Protein AF-A0AAP3JW73-F1 (afdb_monomer)

Mean predicted aligned error: 3.15 Å

Structure (mmCIF, N/CA/C/O backbone):
data_AF-A0AAP3JW73-F1
#
_entry.id   AF-A0AAP3JW73-F1
#
loop_
_atom_site.group_PDB
_atom_site.id
_atom_site.type_symbol
_atom_site.label_atom_id
_atom_site.label_alt_id
_atom_site.label_comp_id
_atom_site.label_asym_id
_atom_site.label_entity_id
_atom_site.label_seq_id
_atom_site.pdbx_PDB_ins_code
_atom_site.Cartn_x
_atom_site.Cartn_y
_atom_site.Cartn_z
_atom_site.occupancy
_atom_site.B_iso_or_equiv
_atom_site.auth_seq_id
_atom_site.auth_comp_id
_atom_site.auth_asym_id
_atom_site.auth_atom_id
_atom_site.pdbx_PDB_model_num
ATOM 1 N N . MET A 1 1 ? -2.066 -9.613 10.257 1.00 92.38 1 MET A N 1
ATOM 2 C CA . MET A 1 1 ? -3.056 -8.929 9.402 1.00 92.38 1 MET A CA 1
ATOM 3 C C . MET A 1 1 ? -2.709 -9.191 7.948 1.00 92.38 1 MET A C 1
ATOM 5 O O . MET A 1 1 ? -1.552 -9.420 7.622 1.00 92.38 1 MET A O 1
ATOM 9 N N . ARG A 1 2 ? -3.703 -9.172 7.067 1.00 95.56 2 ARG A N 1
ATOM 10 C CA . ARG A 1 2 ? -3.562 -9.246 5.608 1.00 95.56 2 ARG A CA 1
ATOM 11 C C . ARG A 1 2 ? -3.924 -7.892 4.998 1.00 95.56 2 ARG A C 1
ATOM 13 O O . ARG A 1 2 ? -4.501 -7.040 5.672 1.00 95.56 2 ARG A O 1
ATOM 20 N N . TYR A 1 3 ? -3.636 -7.701 3.715 1.00 97.88 3 TYR A N 1
ATOM 21 C CA . TYR A 1 3 ? -4.005 -6.478 3.006 1.00 97.88 3 TYR A CA 1
ATOM 22 C C . TYR A 1 3 ? -4.755 -6.765 1.707 1.00 97.88 3 TYR A C 1
ATOM 24 O O . TYR A 1 3 ? -4.637 -7.833 1.107 1.00 97.88 3 TYR A O 1
ATOM 32 N N . ALA A 1 4 ? -5.521 -5.778 1.254 1.00 98.00 4 ALA A N 1
ATOM 33 C CA . ALA A 1 4 ? -6.145 -5.759 -0.057 1.00 98.00 4 ALA A CA 1
ATOM 34 C C . ALA A 1 4 ? -5.879 -4.408 -0.730 1.00 98.00 4 ALA A C 1
ATOM 36 O O . ALA A 1 4 ? -6.412 -3.378 -0.315 1.00 98.00 4 ALA A O 1
ATOM 37 N N . LEU A 1 5 ? -5.071 -4.411 -1.792 1.00 98.19 5 LEU A N 1
ATOM 38 C CA . LEU A 1 5 ? -4.775 -3.211 -2.574 1.00 98.19 5 LEU A CA 1
ATOM 39 C C . LEU A 1 5 ? -5.848 -2.986 -3.646 1.00 98.19 5 LEU A C 1
ATOM 41 O O . LEU A 1 5 ? -6.001 -3.792 -4.570 1.00 98.19 5 LEU A O 1
ATOM 45 N N . ARG A 1 6 ? -6.584 -1.874 -3.556 1.00 96.62 6 ARG A N 1
ATOM 46 C CA . ARG A 1 6 ? -7.618 -1.514 -4.538 1.00 96.62 6 ARG A CA 1
ATOM 47 C C . ARG A 1 6 ? -6.995 -0.915 -5.806 1.00 96.62 6 ARG A C 1
ATOM 49 O O . ARG A 1 6 ? -5.940 -0.297 -5.776 1.00 96.62 6 ARG A O 1
ATOM 56 N N . LYS A 1 7 ? -7.720 -1.014 -6.928 1.00 95.00 7 LYS A N 1
ATOM 57 C CA . LYS A 1 7 ? -7.414 -0.340 -8.209 1.00 95.00 7 LYS A CA 1
ATOM 58 C C . LYS A 1 7 ? -6.053 -0.720 -8.824 1.00 95.00 7 LYS A C 1
ATOM 60 O O . LYS A 1 7 ? -5.501 0.077 -9.576 1.00 95.00 7 LYS A O 1
ATOM 65 N N . GLN A 1 8 ? -5.565 -1.942 -8.597 1.00 97.62 8 GLN A N 1
ATOM 66 C CA . GLN A 1 8 ? -4.303 -2.440 -9.169 1.00 97.62 8 GLN A CA 1
ATOM 67 C C . GLN A 1 8 ? -4.196 -2.229 -10.687 1.00 97.62 8 GLN A C 1
ATOM 69 O O . GLN A 1 8 ? -3.198 -1.695 -11.150 1.00 97.62 8 GLN A O 1
ATOM 74 N N . ALA A 1 9 ? -5.258 -2.509 -11.454 1.00 97.19 9 ALA A N 1
ATOM 75 C CA . ALA A 1 9 ? -5.274 -2.256 -12.900 1.00 97.19 9 ALA A CA 1
ATOM 76 C C . ALA A 1 9 ? -5.048 -0.774 -13.262 1.00 97.19 9 ALA A C 1
ATOM 78 O O . ALA A 1 9 ? -4.336 -0.463 -14.213 1.00 97.19 9 ALA A O 1
ATOM 79 N N . LYS A 1 10 ? -5.610 0.162 -12.481 1.00 96.69 10 LYS A N 1
ATOM 80 C CA . LYS A 1 10 ? -5.378 1.600 -12.683 1.00 96.69 10 LYS A CA 1
ATOM 81 C C . LYS A 1 10 ? -3.939 1.978 -12.333 1.00 96.69 10 LYS A C 1
ATOM 83 O O . LYS A 1 10 ? -3.345 2.778 -13.043 1.00 96.69 10 LYS A O 1
ATOM 88 N N . ILE A 1 11 ? -3.387 1.408 -11.262 1.00 96.81 11 ILE A N 1
ATOM 89 C CA . ILE A 1 11 ? -1.993 1.635 -10.858 1.00 96.81 11 ILE A CA 1
ATOM 90 C C . ILE A 1 11 ? -1.049 1.137 -11.958 1.00 96.81 11 ILE A C 1
ATOM 92 O O . ILE A 1 11 ? -0.219 1.908 -12.430 1.00 96.81 11 ILE A O 1
ATOM 96 N N . ALA A 1 12 ? -1.234 -0.097 -12.434 1.00 97.19 12 ALA A N 1
ATOM 97 C CA . ALA A 1 12 ? -0.454 -0.665 -13.530 1.00 97.19 12 ALA A CA 1
ATOM 98 C C . ALA A 1 12 ? -0.575 0.161 -14.819 1.00 97.19 12 ALA A C 1
ATOM 100 O O . ALA A 1 12 ? 0.418 0.384 -15.502 1.00 97.19 12 ALA A O 1
ATOM 101 N N . SER A 1 13 ? -1.764 0.686 -15.129 1.00 97.75 13 SER A N 1
ATOM 102 C CA . SER A 1 13 ? -1.955 1.563 -16.290 1.00 97.75 13 SER A CA 1
ATOM 103 C C . SER A 1 13 ? -1.197 2.892 -16.190 1.00 97.75 13 SER A C 1
ATOM 105 O O . SER A 1 13 ? -0.903 3.476 -17.229 1.00 97.75 13 SER A O 1
ATOM 107 N N . VAL A 1 14 ? -0.928 3.400 -14.983 1.00 97.19 14 VAL A N 1
ATOM 108 C CA . VAL A 1 14 ? -0.225 4.679 -14.771 1.00 97.19 14 VAL A CA 1
ATOM 109 C C . VAL A 1 14 ? 1.283 4.473 -14.628 1.00 97.19 14 VAL A C 1
ATOM 111 O O . VAL A 1 14 ? 2.053 5.263 -15.164 1.00 97.19 14 VAL A O 1
ATOM 114 N N . TYR A 1 15 ? 1.706 3.419 -13.927 1.00 96.00 15 TYR A N 1
ATOM 115 C CA . TYR A 1 15 ? 3.104 3.214 -13.536 1.00 96.00 15 TYR A CA 1
ATOM 116 C C . TYR A 1 15 ? 3.796 2.027 -14.213 1.00 96.00 15 TYR A C 1
ATOM 118 O O . TYR A 1 15 ? 5.005 1.896 -14.057 1.00 96.00 15 TYR A O 1
ATOM 126 N N . SER A 1 16 ? 3.073 1.204 -14.981 1.00 97.75 16 SER A N 1
ATOM 127 C CA . SER A 1 16 ? 3.427 -0.141 -15.481 1.00 97.75 16 SER A CA 1
ATOM 128 C C . SER A 1 16 ? 3.132 -1.295 -14.512 1.00 97.75 16 SER A C 1
ATOM 130 O O . SER A 1 16 ? 3.143 -1.139 -13.289 1.00 97.75 16 SER A O 1
ATOM 132 N N . GLU A 1 17 ? 2.887 -2.482 -15.078 1.00 97.75 17 GLU A N 1
ATOM 133 C CA . GLU A 1 17 ? 2.785 -3.741 -14.322 1.00 97.75 17 GLU A CA 1
ATOM 134 C C . GLU A 1 17 ? 4.075 -4.050 -13.559 1.00 97.75 17 GLU A C 1
ATOM 136 O O . GLU A 1 17 ? 4.032 -4.528 -12.426 1.00 97.75 17 GLU A O 1
ATOM 141 N N . ASP A 1 18 ? 5.222 -3.729 -14.157 1.00 98.06 18 ASP A N 1
ATOM 142 C CA . ASP A 1 18 ? 6.534 -3.942 -13.557 1.00 98.06 18 ASP A CA 1
ATOM 143 C C . ASP A 1 18 ? 6.687 -3.125 -12.270 1.00 98.06 18 ASP A C 1
ATOM 145 O O . ASP A 1 18 ? 7.102 -3.661 -11.241 1.00 98.06 18 ASP A O 1
ATOM 149 N N . TYR A 1 19 ? 6.274 -1.854 -12.296 1.00 97.38 19 TYR A N 1
ATOM 150 C CA . TYR A 1 19 ? 6.294 -0.997 -11.113 1.00 97.38 19 TYR A CA 1
ATOM 151 C C . TYR A 1 19 ? 5.339 -1.501 -10.029 1.00 97.38 19 TYR A C 1
ATOM 153 O O . TYR A 1 19 ? 5.735 -1.637 -8.871 1.00 97.38 19 TYR A O 1
ATOM 161 N N . LEU A 1 20 ? 4.098 -1.836 -10.405 1.00 98.12 20 LEU A N 1
ATOM 162 C CA . LEU A 1 20 ? 3.115 -2.392 -9.475 1.00 98.12 20 LEU A CA 1
ATOM 163 C C . LEU A 1 20 ? 3.671 -3.631 -8.762 1.00 98.12 20 LEU A C 1
ATOM 165 O O . LEU A 1 20 ? 3.616 -3.703 -7.537 1.00 98.12 20 LEU A O 1
ATOM 169 N N . ASN A 1 21 ? 4.230 -4.584 -9.504 1.00 98.12 21 ASN A N 1
ATOM 170 C CA . ASN A 1 21 ? 4.692 -5.842 -8.927 1.00 98.12 21 ASN A CA 1
ATOM 171 C C . ASN A 1 21 ? 5.982 -5.677 -8.109 1.00 98.12 21 ASN A C 1
ATOM 173 O O . ASN A 1 21 ? 6.079 -6.214 -7.005 1.00 98.12 21 ASN A O 1
ATOM 177 N N . LYS A 1 22 ? 6.971 -4.933 -8.621 1.00 97.56 22 LYS A N 1
ATOM 178 C CA . LYS A 1 22 ? 8.305 -4.836 -8.001 1.00 97.56 22 LYS A CA 1
ATOM 179 C C . LYS A 1 22 ? 8.370 -3.852 -6.841 1.00 97.56 22 LYS A C 1
ATOM 181 O O . LYS A 1 22 ? 9.026 -4.153 -5.846 1.00 97.56 22 LYS A O 1
ATOM 186 N N . HIS A 1 23 ? 7.716 -2.701 -6.967 1.00 97.44 23 HIS A N 1
ATOM 187 C CA . HIS A 1 23 ? 7.742 -1.669 -5.934 1.00 97.44 23 HIS A CA 1
ATOM 188 C C . HIS A 1 23 ? 6.602 -1.883 -4.947 1.00 97.44 23 HIS A C 1
ATOM 190 O O . HIS A 1 23 ? 6.838 -1.997 -3.753 1.00 97.44 23 HIS A O 1
ATOM 196 N N . ILE A 1 24 ? 5.363 -1.995 -5.428 1.00 98.06 24 ILE A N 1
ATOM 197 C CA . ILE A 1 24 ? 4.193 -1.923 -4.545 1.00 98.06 24 ILE A CA 1
ATOM 198 C C . ILE A 1 24 ? 3.862 -3.280 -3.919 1.00 98.06 24 ILE A C 1
ATOM 200 O O . ILE A 1 24 ? 3.870 -3.402 -2.696 1.00 98.06 24 ILE A O 1
ATOM 204 N N . ILE A 1 25 ? 3.572 -4.299 -4.734 1.00 98.31 25 ILE A N 1
ATOM 205 C CA . ILE A 1 25 ? 3.125 -5.611 -4.238 1.00 98.31 25 ILE A CA 1
ATOM 206 C C . ILE A 1 25 ? 4.220 -6.274 -3.408 1.00 98.31 25 ILE A C 1
ATOM 208 O O . ILE A 1 25 ? 3.970 -6.627 -2.263 1.00 98.31 25 ILE A O 1
ATOM 212 N N . LYS A 1 26 ? 5.452 -6.345 -3.922 1.00 97.94 26 LYS A N 1
ATOM 213 C CA . LYS A 1 26 ? 6.571 -6.955 -3.192 1.00 97.94 26 LYS A CA 1
ATOM 214 C C . LYS A 1 26 ? 6.841 -6.289 -1.835 1.00 97.94 26 LYS A C 1
ATOM 216 O O . LYS A 1 26 ? 7.136 -6.988 -0.868 1.00 97.94 26 LYS A O 1
ATOM 221 N N . SER A 1 27 ? 6.750 -4.960 -1.754 1.00 97.94 27 SER A N 1
ATOM 222 C CA . SER A 1 27 ? 6.977 -4.236 -0.496 1.00 97.94 27 SER A CA 1
ATOM 223 C C . SER A 1 27 ? 5.845 -4.465 0.504 1.00 97.94 27 SER A C 1
ATOM 225 O O . SER A 1 27 ? 6.118 -4.688 1.681 1.00 97.94 27 SER A O 1
ATOM 227 N N . LEU A 1 28 ? 4.589 -4.496 0.044 1.00 98.12 28 LEU A N 1
ATOM 228 C CA . LEU A 1 28 ? 3.444 -4.838 0.891 1.00 98.12 28 LEU A CA 1
ATOM 229 C C . LEU A 1 28 ? 3.502 -6.295 1.369 1.00 98.12 28 LEU A C 1
ATOM 231 O O . LEU A 1 28 ? 3.363 -6.533 2.565 1.00 98.12 28 LEU A O 1
ATOM 235 N N . ASP A 1 29 ? 3.767 -7.254 0.479 1.00 98.12 29 ASP A N 1
ATOM 236 C CA . ASP A 1 29 ? 3.918 -8.673 0.830 1.00 98.12 29 ASP A CA 1
ATOM 237 C C . ASP A 1 29 ? 5.006 -8.866 1.891 1.00 98.12 29 ASP A C 1
ATOM 239 O O . ASP A 1 29 ? 4.810 -9.578 2.877 1.00 98.12 29 ASP A O 1
ATOM 243 N N . SER A 1 30 ? 6.145 -8.190 1.726 1.00 97.38 30 SER A N 1
ATOM 244 C CA . SER A 1 30 ? 7.228 -8.243 2.705 1.00 97.38 30 SER A CA 1
ATOM 245 C C . SER A 1 30 ? 6.851 -7.584 4.028 1.00 97.38 30 SER A C 1
ATOM 247 O O . SER A 1 30 ? 7.186 -8.124 5.077 1.00 97.38 30 SER A O 1
ATOM 249 N N . TYR A 1 31 ? 6.184 -6.432 4.012 1.00 97.62 31 TYR A N 1
ATOM 250 C CA . TYR A 1 31 ? 5.785 -5.735 5.233 1.00 97.62 31 TYR A CA 1
ATOM 251 C C . TYR A 1 31 ? 4.760 -6.552 6.029 1.00 97.62 31 TYR A C 1
ATOM 253 O O . TYR A 1 31 ? 5.012 -6.925 7.170 1.00 97.62 31 TYR A O 1
ATOM 261 N N . PHE A 1 32 ? 3.651 -6.947 5.405 1.00 96.81 32 PHE A N 1
ATOM 262 C CA . PHE A 1 32 ? 2.604 -7.730 6.069 1.00 96.81 32 PHE A CA 1
ATOM 263 C C . PHE A 1 32 ? 3.046 -9.157 6.431 1.00 96.81 32 PHE A C 1
ATOM 265 O O . PHE A 1 32 ? 2.466 -9.764 7.328 1.00 96.81 32 PHE A O 1
ATOM 272 N N . GLY A 1 33 ? 4.062 -9.701 5.754 1.00 96.81 33 GLY A N 1
ATOM 273 C CA . GLY A 1 33 ? 4.641 -11.006 6.075 1.00 96.81 33 GLY A CA 1
ATOM 274 C C . GLY A 1 33 ? 5.648 -10.997 7.231 1.00 96.81 33 GLY A C 1
ATOM 275 O O . GLY A 1 33 ? 5.901 -12.056 7.800 1.00 96.81 33 GLY A O 1
ATOM 276 N N . ASN A 1 34 ? 6.226 -9.838 7.576 1.00 96.38 34 ASN A N 1
ATOM 277 C CA . ASN A 1 34 ? 7.296 -9.728 8.579 1.00 96.38 34 ASN A CA 1
ATOM 278 C C . ASN A 1 34 ? 6.968 -8.799 9.761 1.00 96.38 34 ASN A C 1
ATOM 280 O O . ASN A 1 34 ? 7.740 -8.753 10.718 1.00 96.38 34 ASN A O 1
ATOM 284 N N . THR A 1 35 ? 5.844 -8.084 9.721 1.00 95.31 35 THR A N 1
ATOM 285 C CA . THR A 1 35 ? 5.414 -7.159 10.778 1.00 95.31 35 THR A CA 1
ATOM 286 C C . THR A 1 35 ? 4.232 -7.749 11.550 1.00 95.31 35 THR A C 1
ATOM 288 O O . THR A 1 35 ? 3.303 -8.297 10.956 1.00 95.31 35 THR A O 1
ATOM 291 N N . SER A 1 36 ? 4.258 -7.660 12.885 1.00 94.69 36 SER A N 1
ATOM 292 C CA . SER A 1 36 ? 3.152 -8.125 13.731 1.00 94.69 36 SER A CA 1
ATOM 293 C C . SER A 1 36 ? 1.925 -7.217 13.612 1.00 94.69 36 SER A C 1
ATOM 295 O O . SER A 1 36 ? 2.037 -6.035 13.308 1.00 94.69 36 SER A O 1
ATOM 297 N N . ASP A 1 37 ? 0.744 -7.758 13.906 1.00 93.12 37 ASP A N 1
ATOM 298 C CA . ASP A 1 37 ? -0.533 -7.033 13.841 1.00 93.12 37 ASP A CA 1
ATOM 299 C C . ASP A 1 37 ? -0.555 -5.779 14.733 1.00 93.12 37 ASP A C 1
ATOM 301 O O . ASP A 1 37 ? -1.111 -4.750 14.347 1.00 93.12 37 ASP A O 1
ATOM 305 N N . GLU A 1 38 ? 0.086 -5.857 15.902 1.00 93.50 38 GLU A N 1
ATOM 306 C CA . GLU A 1 38 ? 0.266 -4.731 16.826 1.00 93.50 38 GLU A CA 1
ATOM 307 C C . GLU A 1 38 ? 1.112 -3.628 16.179 1.00 93.50 38 GLU A C 1
ATOM 309 O O . GLU A 1 38 ? 0.657 -2.495 16.071 1.00 93.50 38 GLU A O 1
ATOM 314 N N . HIS A 1 39 ? 2.275 -3.979 15.621 1.00 93.94 39 HIS A N 1
ATOM 315 C CA . HIS A 1 39 ? 3.143 -3.012 14.949 1.00 93.94 39 HIS A CA 1
ATOM 316 C C . HIS A 1 39 ? 2.519 -2.424 13.680 1.00 93.94 39 HIS A C 1
ATOM 318 O O . HIS A 1 39 ? 2.677 -1.237 13.425 1.00 93.94 39 HIS A O 1
ATOM 324 N N . ILE A 1 40 ? 1.755 -3.211 12.914 1.00 94.06 40 ILE A N 1
ATOM 325 C CA . ILE A 1 40 ? 0.999 -2.685 11.766 1.00 94.06 40 ILE A CA 1
ATOM 326 C C . ILE A 1 40 ? -0.006 -1.630 12.232 1.00 94.06 40 ILE A C 1
ATOM 328 O O . ILE A 1 40 ? -0.191 -0.626 11.554 1.00 94.06 40 ILE A O 1
ATOM 332 N N . THR A 1 41 ? -0.663 -1.849 13.372 1.00 92.69 41 THR A N 1
ATOM 333 C CA . THR A 1 41 ? -1.622 -0.885 13.926 1.00 92.69 41 THR A CA 1
ATOM 334 C C . THR A 1 41 ? -0.923 0.382 14.417 1.00 92.69 41 THR A C 1
ATOM 336 O O . THR A 1 41 ? -1.438 1.472 14.179 1.00 92.69 41 THR A O 1
ATOM 339 N N . ASP A 1 42 ? 0.249 0.252 15.040 1.00 93.56 42 ASP A N 1
ATOM 340 C CA . ASP A 1 42 ? 1.051 1.386 15.518 1.00 93.56 42 ASP A CA 1
ATOM 341 C C . ASP A 1 42 ? 1.634 2.233 14.373 1.00 93.56 42 ASP A C 1
ATOM 343 O O . ASP A 1 42 ? 1.709 3.457 14.485 1.00 93.56 42 ASP A O 1
ATOM 347 N N . ASP A 1 43 ? 2.018 1.600 13.260 1.00 93.75 43 ASP A N 1
ATOM 348 C CA . ASP A 1 43 ? 2.554 2.275 12.069 1.00 93.75 43 ASP A CA 1
ATOM 349 C C . ASP A 1 43 ? 1.482 3.060 11.292 1.00 93.75 43 ASP A C 1
ATOM 351 O O . ASP A 1 43 ? 1.809 3.913 10.455 1.00 93.75 43 ASP A O 1
ATOM 355 N N . ILE A 1 44 ? 0.195 2.776 11.526 1.00 94.06 44 ILE A N 1
ATOM 356 C CA . ILE A 1 44 ? -0.895 3.549 10.935 1.00 94.06 44 ILE A CA 1
ATOM 357 C C . ILE A 1 44 ? -0.903 4.936 11.580 1.00 94.06 44 ILE A C 1
ATOM 359 O O . ILE A 1 44 ? -1.247 5.129 12.745 1.00 94.06 44 ILE A O 1
ATOM 363 N N . SER A 1 45 ? -0.546 5.921 10.765 1.00 85.38 45 SER A N 1
ATOM 364 C CA . SER A 1 45 ? -0.455 7.322 11.140 1.00 85.38 45 SER A CA 1
ATOM 365 C C . SER A 1 45 ? -1.773 7.857 11.697 1.00 85.38 45 SER A C 1
ATOM 367 O O . SER A 1 45 ? -2.845 7.638 11.124 1.00 85.38 45 SER A O 1
ATOM 369 N N . GLN A 1 46 ? -1.666 8.647 12.770 1.00 77.00 46 GLN A N 1
ATOM 370 C CA . GLN A 1 46 ? -2.770 9.475 13.263 1.00 77.00 46 GLN A CA 1
ATOM 371 C C . GLN A 1 46 ? -3.025 10.702 12.377 1.00 77.00 46 GLN A C 1
ATOM 373 O O . GLN A 1 46 ? -4.130 11.238 12.387 1.00 77.00 46 GLN A O 1
ATOM 378 N N . GLU A 1 47 ? -2.027 11.138 11.600 1.00 79.81 47 GLU A N 1
ATOM 379 C CA . GLU A 1 47 ? -2.231 12.088 10.505 1.00 79.81 47 GLU A CA 1
ATOM 380 C C . GLU A 1 47 ? -2.890 11.369 9.325 1.00 79.81 47 GLU A C 1
ATOM 382 O O . GLU A 1 47 ? -2.453 10.279 8.931 1.00 79.81 47 GLU A O 1
ATOM 387 N N . GLY A 1 48 ? -3.926 11.985 8.760 1.00 84.56 48 GLY A N 1
ATOM 388 C CA . GLY A 1 48 ? -4.708 11.403 7.684 1.00 84.56 48 GLY A CA 1
ATOM 389 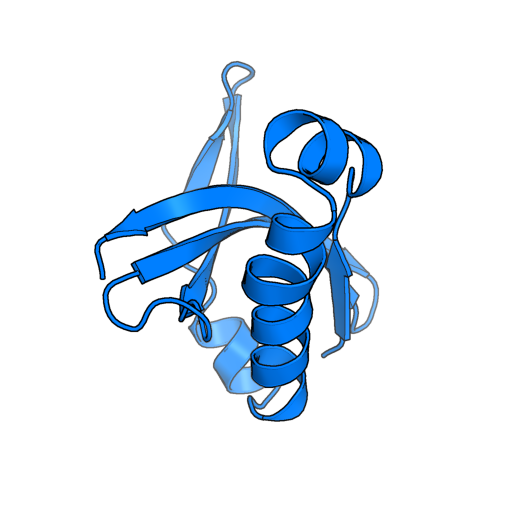C C . GLY A 1 48 ? -4.593 12.133 6.345 1.00 84.56 48 GLY A C 1
ATOM 390 O O . GLY A 1 48 ? -4.153 13.278 6.228 1.00 84.56 48 GLY A O 1
ATOM 391 N N . TYR A 1 49 ? -4.959 11.408 5.297 1.00 88.44 49 TYR A N 1
ATOM 392 C CA . TYR A 1 49 ? -5.114 11.881 3.937 1.00 88.44 49 TYR A CA 1
ATOM 393 C C . TYR A 1 49 ? -6.538 12.406 3.747 1.00 88.44 49 TYR A C 1
ATOM 395 O O . TYR A 1 49 ? -7.490 11.626 3.643 1.00 88.44 49 TYR A O 1
ATOM 403 N N . VAL A 1 50 ? -6.662 13.731 3.645 1.00 89.06 50 VAL A N 1
ATOM 404 C CA . VAL A 1 50 ? -7.938 14.397 3.374 1.00 89.06 50 VAL A CA 1
ATOM 405 C C . VAL A 1 50 ? -8.177 14.463 1.870 1.00 89.06 50 VAL A C 1
ATOM 407 O O . VAL A 1 50 ? -7.423 15.075 1.109 1.00 89.06 50 VAL A O 1
ATOM 410 N N . THR A 1 51 ? -9.251 13.828 1.426 1.00 86.00 51 THR A N 1
ATOM 411 C CA . THR A 1 51 ? -9.699 13.894 0.034 1.00 86.00 51 THR A CA 1
ATOM 412 C C . THR A 1 51 ? -10.310 15.259 -0.291 1.00 86.00 51 THR A C 1
ATOM 414 O O . THR A 1 51 ? -10.728 16.014 0.584 1.00 86.00 51 THR A O 1
ATOM 417 N N . SER A 1 52 ? -10.465 15.567 -1.581 1.00 85.25 52 SER A N 1
ATOM 418 C CA . SER A 1 52 ? -11.140 16.794 -2.032 1.00 85.25 52 SER A CA 1
ATOM 419 C C . SER A 1 52 ? -12.605 16.904 -1.586 1.00 85.25 52 SER A C 1
ATOM 421 O O . SER A 1 52 ? -13.179 17.988 -1.623 1.00 85.25 52 SER A O 1
ATOM 423 N N . THR A 1 53 ? -13.222 15.776 -1.235 1.00 86.88 53 THR A N 1
ATOM 424 C CA . THR A 1 53 ? -14.609 15.665 -0.770 1.00 86.88 53 THR A CA 1
ATOM 425 C C . THR A 1 53 ? -14.725 15.717 0.758 1.00 86.88 53 THR A C 1
ATOM 427 O O . THR A 1 53 ? -15.837 15.788 1.277 1.00 86.88 53 THR A O 1
ATOM 430 N N . GLY A 1 54 ? -13.594 15.797 1.468 1.00 87.69 54 GLY A N 1
ATOM 431 C CA . GLY A 1 54 ? -13.522 16.013 2.912 1.00 87.69 54 GLY A CA 1
ATOM 432 C C . GLY A 1 54 ? -13.400 14.739 3.747 1.00 87.69 54 GLY A C 1
ATOM 433 O O . GLY A 1 54 ? -13.273 14.846 4.963 1.00 87.69 54 GLY A O 1
ATOM 434 N N . GLU A 1 55 ? -13.415 13.547 3.143 1.00 90.12 55 GLU A N 1
ATOM 435 C CA . GLU A 1 55 ? -13.099 12.313 3.865 1.00 90.12 55 GLU A CA 1
ATOM 436 C C . GLU A 1 55 ? -11.633 12.295 4.286 1.00 90.12 55 GLU A C 1
ATOM 438 O O . GLU A 1 55 ? -10.759 12.597 3.472 1.00 90.12 55 GLU A O 1
ATOM 443 N N . ASP A 1 56 ? -11.398 11.878 5.526 1.00 93.12 56 ASP A N 1
ATOM 444 C CA . ASP A 1 56 ? -10.085 11.762 6.144 1.00 93.12 56 ASP A CA 1
ATOM 445 C C . ASP A 1 56 ? -9.759 10.284 6.396 1.00 93.12 56 ASP A C 1
ATOM 447 O O . ASP A 1 56 ? -10.549 9.561 7.012 1.00 93.12 56 ASP A O 1
ATOM 451 N N . TYR A 1 57 ? -8.625 9.825 5.868 1.00 94.69 57 TYR A N 1
ATOM 452 C CA . TYR A 1 57 ? -8.194 8.430 5.948 1.00 94.69 57 TYR A CA 1
ATOM 453 C C . TYR A 1 57 ? -6.809 8.329 6.576 1.00 94.69 57 TYR A C 1
ATOM 455 O O . TYR A 1 57 ? -5.888 8.964 6.069 1.00 94.69 57 TYR A O 1
ATOM 463 N N . PRO A 1 58 ? -6.597 7.477 7.589 1.00 95.75 58 PRO A N 1
ATOM 464 C CA . PRO A 1 58 ? -5.271 7.321 8.163 1.00 95.75 58 PRO A CA 1
ATOM 465 C C . PRO A 1 58 ? -4.292 6.734 7.138 1.00 95.75 58 PRO A C 1
ATOM 467 O O . PRO A 1 58 ? -4.680 6.008 6.213 1.00 95.75 58 PRO A O 1
ATOM 470 N N . ILE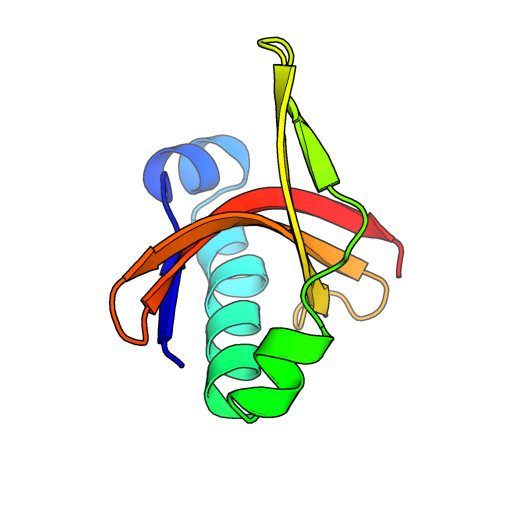 A 1 59 ? -3.014 7.078 7.287 1.00 96.31 59 ILE A N 1
ATOM 471 C CA . ILE A 1 59 ? -1.966 6.737 6.320 1.00 96.31 59 ILE A CA 1
ATOM 472 C C . ILE A 1 59 ? -1.105 5.597 6.858 1.00 96.31 59 ILE A C 1
ATOM 474 O O . ILE A 1 59 ? -0.631 5.647 7.986 1.00 96.31 59 ILE A O 1
ATOM 478 N N . LEU A 1 60 ? -0.838 4.602 6.020 1.00 96.44 60 LEU A N 1
ATOM 479 C CA . LEU A 1 60 ? 0.198 3.601 6.242 1.00 96.44 60 LEU A CA 1
ATOM 480 C C . LEU A 1 60 ? 1.371 3.887 5.301 1.00 96.44 60 LEU A C 1
ATOM 482 O O . LEU A 1 60 ? 1.170 4.057 4.093 1.00 96.44 60 LEU A O 1
ATOM 486 N N . LYS A 1 61 ? 2.589 3.914 5.843 1.00 95.75 61 LYS A N 1
ATOM 487 C CA . LYS A 1 61 ? 3.822 4.091 5.066 1.00 95.75 61 LYS A CA 1
ATOM 488 C C . LYS A 1 61 ? 4.643 2.814 5.117 1.00 95.75 61 LYS A C 1
ATOM 490 O O . LYS A 1 61 ? 4.860 2.261 6.186 1.00 95.75 61 LYS A O 1
ATOM 495 N N . VAL A 1 62 ? 5.106 2.355 3.961 1.00 96.06 62 VAL A N 1
ATOM 496 C CA . VAL A 1 62 ? 5.911 1.132 3.839 1.00 96.06 62 VAL A CA 1
ATOM 497 C C . VAL A 1 62 ? 7.169 1.446 3.042 1.00 96.06 62 VAL A C 1
ATOM 499 O O . VAL A 1 62 ? 7.091 2.134 2.029 1.00 96.06 62 VAL A O 1
ATOM 502 N N . ASN A 1 63 ? 8.325 0.943 3.473 1.00 96.44 63 ASN A N 1
ATOM 503 C CA . ASN A 1 63 ? 9.577 1.107 2.727 1.00 96.44 63 ASN A CA 1
ATOM 504 C C . ASN A 1 63 ? 9.475 0.482 1.329 1.00 96.44 63 ASN A C 1
ATOM 506 O O . ASN A 1 63 ? 8.979 -0.638 1.186 1.00 96.44 63 ASN A O 1
ATOM 510 N N . ASP A 1 64 ? 9.965 1.180 0.305 1.00 97.00 64 ASP A N 1
ATOM 511 C CA . ASP A 1 64 ? 10.064 0.629 -1.046 1.00 97.00 64 ASP A CA 1
ATOM 512 C C . ASP A 1 64 ? 11.276 -0.309 -1.127 1.00 97.00 64 ASP A C 1
ATOM 514 O O . ASP A 1 64 ? 12.428 0.111 -1.104 1.00 97.00 64 ASP A O 1
ATOM 518 N N . LEU A 1 65 ? 11.036 -1.612 -1.250 1.00 95.94 65 LEU A N 1
ATOM 519 C CA . LEU A 1 65 ? 12.122 -2.592 -1.348 1.00 95.94 65 LEU A CA 1
ATOM 520 C C . LEU A 1 65 ? 12.934 -2.492 -2.640 1.00 95.94 65 LEU A C 1
ATOM 522 O O . LEU A 1 65 ? 14.007 -3.090 -2.736 1.00 95.94 65 LEU A O 1
ATOM 526 N N . SER A 1 66 ? 12.401 -1.817 -3.654 1.00 94.94 66 SER A N 1
ATOM 527 C CA . SER A 1 66 ? 13.090 -1.597 -4.923 1.00 94.94 66 SER A CA 1
ATOM 528 C C . SER A 1 66 ? 13.793 -0.237 -4.973 1.00 94.94 66 SER A C 1
ATOM 530 O O . SER A 1 66 ? 14.468 0.046 -5.962 1.00 94.94 66 SER A O 1
ATOM 532 N N . ASP A 1 67 ? 13.660 0.591 -3.931 1.00 93.69 67 ASP A N 1
ATOM 533 C CA . ASP A 1 67 ? 14.332 1.883 -3.804 1.00 93.69 67 ASP A CA 1
ATOM 534 C C . ASP A 1 67 ? 14.492 2.271 -2.324 1.00 93.69 67 ASP A C 1
ATOM 536 O O . ASP A 1 67 ? 13.559 2.739 -1.674 1.00 93.69 67 ASP A O 1
ATOM 540 N N . ASP A 1 68 ? 15.701 2.089 -1.797 1.00 91.56 68 ASP A N 1
ATOM 541 C CA . ASP A 1 68 ? 16.041 2.269 -0.380 1.00 91.56 68 ASP A CA 1
ATOM 542 C C . ASP A 1 68 ? 15.913 3.713 0.129 1.00 91.56 68 ASP A C 1
ATOM 544 O O . ASP A 1 68 ? 15.913 3.949 1.336 1.00 91.56 68 ASP A O 1
ATOM 548 N N . ASN A 1 69 ? 15.766 4.677 -0.777 1.00 93.31 69 ASN A N 1
ATOM 549 C CA . ASN A 1 69 ? 15.588 6.092 -0.473 1.00 93.31 69 ASN A CA 1
ATOM 550 C C . ASN A 1 69 ? 14.120 6.532 -0.592 1.00 93.31 69 ASN A C 1
ATOM 552 O O . ASN A 1 69 ? 13.825 7.719 -0.794 1.00 93.31 69 ASN A O 1
ATOM 556 N N . ALA A 1 70 ? 13.183 5.584 -0.553 1.00 94.81 70 ALA A N 1
ATOM 557 C CA . ALA A 1 70 ? 11.775 5.874 -0.724 1.00 94.81 70 ALA A CA 1
ATOM 558 C C . ALA A 1 70 ? 10.839 5.044 0.139 1.00 94.81 70 ALA A C 1
ATOM 560 O O . ALA A 1 70 ? 11.077 3.884 0.468 1.00 94.81 70 ALA A O 1
ATOM 561 N N . MET A 1 71 ? 9.697 5.663 0.420 1.00 96.50 71 MET A N 1
ATOM 562 C CA . MET A 1 71 ? 8.554 5.010 1.032 1.00 96.50 71 MET A CA 1
ATOM 563 C C . MET A 1 71 ? 7.341 5.109 0.113 1.00 96.50 71 MET A C 1
ATOM 565 O O . MET A 1 71 ? 7.181 6.053 -0.665 1.00 96.50 71 MET A O 1
ATOM 569 N N . LEU A 1 72 ? 6.466 4.125 0.222 1.00 97.31 72 LEU A N 1
ATOM 570 C CA . LEU A 1 72 ? 5.175 4.055 -0.435 1.00 97.31 72 LEU A CA 1
ATOM 571 C C . LEU A 1 72 ? 4.096 4.445 0.572 1.00 97.31 72 LEU A C 1
ATOM 573 O O . LEU A 1 72 ? 4.045 3.894 1.673 1.00 97.31 72 LEU A O 1
ATOM 577 N N . GLU A 1 73 ? 3.231 5.379 0.188 1.00 96.81 73 GLU A N 1
ATOM 578 C CA . GLU A 1 73 ? 2.120 5.838 1.019 1.00 96.81 73 GLU A CA 1
ATOM 579 C C . GLU A 1 73 ? 0.798 5.223 0.567 1.00 96.81 73 GLU A C 1
ATOM 581 O O . GLU A 1 73 ? 0.453 5.194 -0.625 1.00 96.81 73 GLU A O 1
ATOM 586 N N . PHE A 1 74 ? 0.024 4.774 1.551 1.00 97.31 74 PHE A N 1
ATOM 587 C CA . PHE A 1 74 ? -1.283 4.172 1.360 1.00 97.31 74 PHE A CA 1
ATOM 588 C C . PHE A 1 74 ? -2.301 4.811 2.297 1.00 97.31 74 PHE A C 1
ATOM 590 O O . PHE A 1 74 ? -2.071 4.901 3.497 1.00 97.31 74 PHE A O 1
ATOM 597 N N . ALA A 1 75 ? -3.463 5.183 1.769 1.00 96.62 75 ALA A N 1
ATOM 598 C CA . ALA A 1 75 ? -4.623 5.470 2.601 1.00 96.62 75 ALA A CA 1
ATOM 599 C C . ALA A 1 75 ? -5.260 4.150 3.048 1.00 96.62 75 ALA A C 1
ATOM 601 O O . ALA A 1 75 ? -5.557 3.281 2.213 1.00 96.62 75 ALA A O 1
ATOM 602 N N . VAL A 1 76 ? -5.510 4.018 4.347 1.00 96.31 76 VAL A N 1
ATOM 603 C CA . VAL A 1 76 ? -6.285 2.922 4.926 1.00 96.31 76 VAL A CA 1
ATOM 604 C C . VAL A 1 76 ? -7.765 3.272 4.796 1.00 96.31 76 VAL A C 1
ATOM 606 O O . VAL A 1 76 ? -8.302 4.107 5.516 1.00 96.31 76 VAL A O 1
ATOM 609 N N . ILE A 1 77 ? -8.438 2.630 3.844 1.00 95.44 77 ILE A N 1
ATOM 610 C CA . ILE A 1 77 ? -9.837 2.922 3.486 1.00 95.44 77 ILE A CA 1
ATOM 611 C C . ILE A 1 77 ? -10.839 1.966 4.145 1.00 95.44 77 ILE A C 1
ATOM 613 O O . ILE A 1 77 ? -12.035 2.015 3.860 1.00 95.44 77 ILE A O 1
ATOM 617 N N . GLY A 1 78 ? -10.356 1.056 4.988 1.00 94.38 78 GLY A N 1
ATOM 618 C CA . GLY A 1 78 ? -11.194 0.176 5.788 1.00 94.38 78 GLY A CA 1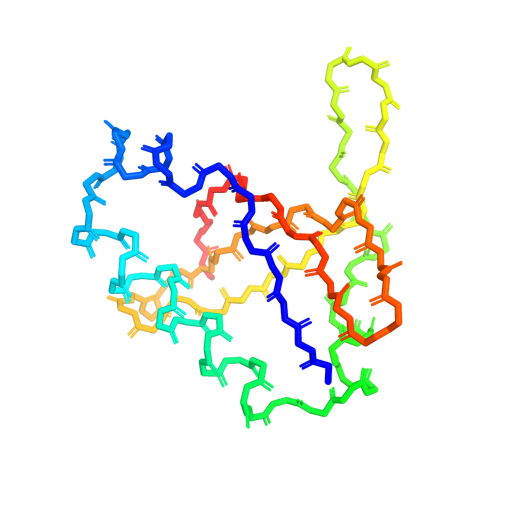
ATOM 619 C C . GLY A 1 78 ? -10.428 -1.000 6.376 1.00 94.38 78 GLY A C 1
ATOM 620 O O . GLY A 1 78 ? -9.363 -1.377 5.891 1.00 94.38 78 GLY A O 1
ATOM 621 N N . LEU A 1 79 ? -11.028 -1.605 7.392 1.00 93.69 79 LEU A N 1
ATOM 622 C CA . LEU A 1 79 ? -10.583 -2.843 8.014 1.00 93.69 79 LEU A CA 1
ATOM 623 C C . LEU A 1 79 ? -11.767 -3.811 8.027 1.00 93.69 79 LEU A C 1
ATOM 625 O O . LEU A 1 79 ? -12.847 -3.461 8.502 1.00 93.69 79 LEU A O 1
ATOM 629 N N . GLU A 1 80 ? -11.587 -5.004 7.468 1.00 94.06 80 GLU A N 1
ATOM 630 C CA . GLU A 1 80 ? -12.591 -6.069 7.496 1.00 94.06 80 GLU A CA 1
ATOM 631 C C . GLU A 1 80 ? -11.952 -7.337 8.057 1.00 94.06 80 GLU A C 1
ATOM 633 O O . GLU A 1 80 ? -11.070 -7.919 7.426 1.00 94.06 80 GLU A O 1
ATOM 638 N N . CYS A 1 81 ? -12.382 -7.745 9.254 1.00 89.88 81 CYS A N 1
ATOM 639 C CA . CYS A 1 81 ? -11.714 -8.778 10.046 1.00 89.88 81 CYS A CA 1
ATOM 640 C C . CYS A 1 81 ? -10.221 -8.445 10.233 1.00 89.88 81 CYS A C 1
ATOM 642 O O . CYS A 1 81 ? -9.895 -7.478 10.914 1.00 89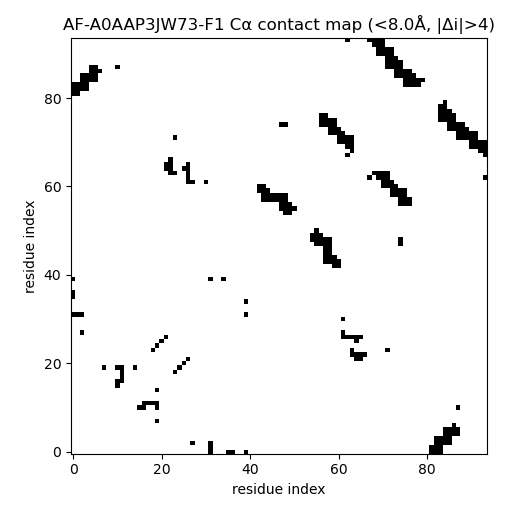.88 81 CYS A O 1
ATOM 644 N N . A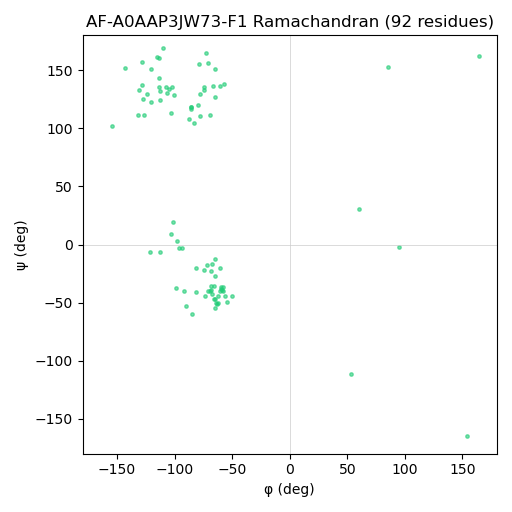SP A 1 82 ? -9.327 -9.217 9.616 1.00 91.50 82 ASP A N 1
ATOM 645 C CA . ASP A 1 82 ? -7.877 -9.024 9.637 1.00 91.50 82 ASP A CA 1
ATOM 646 C C . ASP A 1 82 ? -7.328 -8.415 8.335 1.00 91.50 82 ASP A C 1
ATOM 648 O O . ASP A 1 82 ? -6.113 -8.390 8.153 1.00 91.50 82 ASP A O 1
ATOM 652 N N . ILE A 1 83 ? -8.187 -7.953 7.415 1.00 96.06 83 ILE A N 1
ATOM 653 C CA . ILE A 1 83 ? -7.797 -7.417 6.103 1.00 96.06 83 ILE A CA 1
ATOM 654 C C . ILE A 1 83 ? -7.866 -5.887 6.095 1.00 96.06 83 ILE A C 1
ATOM 656 O O . ILE A 1 83 ? -8.954 -5.303 6.105 1.00 96.06 83 ILE A O 1
ATOM 660 N N . LEU A 1 84 ? -6.709 -5.235 5.971 1.00 96.50 84 LEU A N 1
ATOM 661 C CA . LEU A 1 84 ? -6.606 -3.799 5.709 1.00 96.50 84 LEU A CA 1
ATOM 662 C C . LEU A 1 84 ? -6.831 -3.503 4.224 1.00 96.50 84 LEU A C 1
ATOM 664 O O . LEU A 1 84 ? -6.095 -3.964 3.349 1.00 96.50 84 LEU A O 1
ATOM 668 N N . LYS A 1 85 ? -7.854 -2.706 3.922 1.00 97.62 85 LYS A N 1
ATOM 669 C CA . LYS A 1 85 ? -8.135 -2.222 2.569 1.00 97.62 85 LYS A CA 1
ATOM 670 C C . LYS A 1 85 ? -7.309 -0.968 2.324 1.00 97.62 85 LYS A C 1
ATOM 672 O O . LYS A 1 85 ? -7.490 0.040 3.004 1.00 97.62 85 LYS A O 1
ATOM 677 N N . LEU A 1 86 ? -6.428 -1.028 1.331 1.00 97.75 86 LEU A N 1
ATOM 678 C CA . LEU A 1 86 ? -5.460 0.021 1.029 1.00 97.75 86 LEU A CA 1
ATOM 679 C C . LEU A 1 86 ? -5.745 0.673 -0.325 1.00 97.75 86 LEU A C 1
ATOM 681 O O . LEU A 1 86 ? -6.122 0.012 -1.303 1.00 97.75 86 LEU A O 1
ATOM 685 N N . SER A 1 87 ? -5.510 1.981 -0.394 1.00 97.00 87 SER A N 1
ATOM 686 C CA . SER A 1 87 ? -5.447 2.745 -1.638 1.00 97.00 87 SER A CA 1
ATOM 687 C C . SER A 1 87 ? -4.073 3.388 -1.769 1.00 97.00 87 SER A C 1
ATOM 689 O O . SER A 1 87 ? -3.682 4.170 -0.911 1.00 97.00 87 SER A O 1
A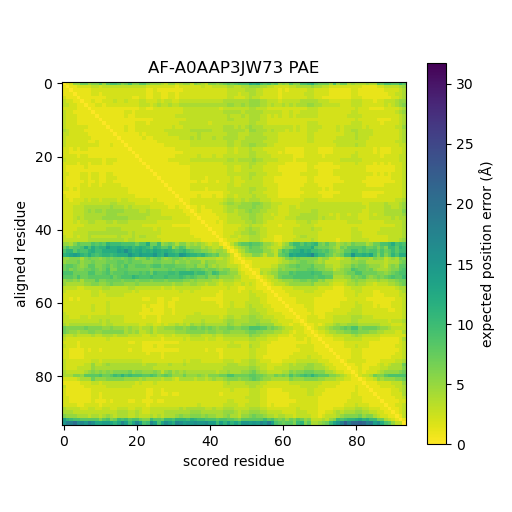TOM 691 N N . PHE A 1 88 ? -3.360 3.090 -2.854 1.00 97.50 88 PHE A N 1
ATOM 692 C CA . PHE A 1 88 ? -2.058 3.696 -3.135 1.00 97.50 88 PHE A CA 1
ATOM 693 C C . PHE A 1 88 ? -2.199 5.202 -3.386 1.00 97.50 88 PHE A C 1
ATOM 695 O O . PHE A 1 88 ? -3.013 5.609 -4.224 1.00 97.50 88 PHE A O 1
ATOM 702 N N . LEU A 1 89 ? -1.424 6.005 -2.657 1.00 95.44 89 LEU A N 1
ATOM 703 C CA . LEU A 1 89 ? -1.376 7.464 -2.794 1.00 95.44 89 LEU A CA 1
ATOM 704 C C . LEU A 1 89 ? -0.188 7.901 -3.645 1.00 95.44 89 LEU A C 1
ATOM 706 O O . LEU A 1 89 ? -0.310 8.819 -4.454 1.00 95.44 89 LEU A O 1
ATOM 710 N N . GLY A 1 90 ? 0.941 7.212 -3.500 1.00 95.12 90 GLY A N 1
ATOM 711 C CA . GLY A 1 90 ? 2.142 7.517 -4.249 1.00 95.12 90 GLY A CA 1
ATOM 712 C C . GLY A 1 90 ? 3.399 7.088 -3.517 1.00 95.12 90 GLY A C 1
ATOM 713 O O . GLY A 1 90 ? 3.372 6.310 -2.563 1.00 95.12 90 GLY A O 1
ATOM 714 N N . ARG A 1 91 ? 4.513 7.620 -4.002 1.00 94.56 91 ARG A N 1
ATOM 715 C CA . ARG A 1 91 ? 5.840 7.411 -3.444 1.00 94.56 91 ARG A CA 1
ATOM 716 C C . ARG A 1 91 ? 6.351 8.733 -2.884 1.00 94.56 91 ARG A C 1
ATOM 718 O O . ARG A 1 91 ? 6.256 9.758 -3.560 1.00 94.56 91 ARG A O 1
ATOM 725 N N . ILE A 1 92 ? 6.931 8.685 -1.694 1.00 92.81 92 ILE A N 1
ATOM 726 C CA . ILE A 1 92 ? 7.628 9.801 -1.057 1.00 92.81 92 ILE A CA 1
ATOM 727 C C . ILE A 1 92 ? 9.109 9.470 -0.899 1.00 92.81 92 ILE A C 1
ATOM 729 O O . ILE A 1 92 ? 9.520 8.310 -0.979 1.00 92.81 92 ILE A O 1
ATOM 733 N N . LYS A 1 93 ? 9.919 10.506 -0.699 1.00 88.56 93 LYS A N 1
ATOM 734 C CA . LYS A 1 93 ? 11.325 10.335 -0.344 1.00 88.56 93 LYS A CA 1
ATOM 735 C C . LYS A 1 93 ? 11.422 9.905 1.125 1.00 88.56 93 LYS A C 1
ATOM 737 O O . LYS A 1 93 ? 10.687 10.459 1.943 1.00 88.56 93 LYS A O 1
ATOM 742 N N . GLY A 1 94 ? 12.265 8.909 1.394 1.00 64.81 94 GLY A N 1
ATOM 743 C CA . GLY A 1 94 ? 12.593 8.438 2.743 1.00 64.81 94 GLY A CA 1
ATOM 744 C C . GLY A 1 94 ? 13.524 9.386 3.486 1.00 64.81 94 GLY A C 1
ATOM 745 O O . GLY A 1 94 ? 14.212 10.195 2.815 1.00 64.81 94 GLY A O 1
#

Sequence (94 aa):
MRYALRKQAKIASVYSEDYLNKHIIKSLDSYFGNTSDEHITDDISQEGYVTSTGEDYPILKVNDLSDDNAMLEFAVIGLECDILKLSFLGRIKG

Secondary structure (DSSP, 8-state):
-EEEETTHHHHHHHH-HHHIIIIIIHHHHHHHHHS-HHHHHHHS-SSEEE-TTS-EEEEEEEE-TT-TTEEEEEEEEEEETTEEEEEEEEEEE-

Solvent-accessible surface area (backbone atoms only — not comparable to full-atom values): 5166 Å² total; per-residue (Å²): 84,49,76,43,75,56,62,55,71,60,49,22,72,75,63,35,61,66,43,40,49,54,36,50,47,48,24,48,54,50,45,52,72,72,47,53,56,67,57,56,56,67,55,41,35,88,63,55,54,67,47,100,88,67,55,70,24,38,28,38,70,42,65,23,77,73,38,90,63,25,27,34,36,23,34,46,78,45,74,54,94,56,32,39,31,32,37,79,72,48,77,45,78,96

Foldseek 3Di:
DAEDEPPLVVVCVVPNPCCCVQFPVVQRCVCVVPDDPVVQVVQFAPAFDQDPVGDTFTKHWTQGPVDNQKIWIWGQPDDDPNYTYTYTPGMDTD

pLDDT: mean 94.3, std 5.07, range [64.81, 98.31]

Organism: Phocaeicola vulgatus (NCBI:txid821)

Radius of gyration: 12.71 Å; Cα contacts (8 Å, |Δi|>4): 164; chains: 1; bounding box: 31×28×33 Å

Nearest PDB structures (foldseek):
  8b2l-assembly1_F1  TM=7.667E-01  e=5.688E-01  Nicotiana tabacum
  9e7f-assemb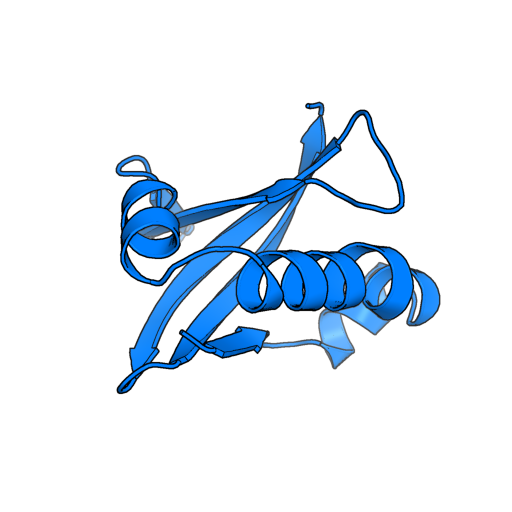ly1_BA  TM=7.076E-01  e=1.151E+00  Pyrobaculum calidifontis JCM 11548
  8umh-assembly1_H  TM=4.029E-01  e=7.875E+00  Saccharomyces cerevisiae
  4a4z-assembly1_A  TM=2.572E-01  e=5.028E+00  Saccharomyces cerevisiae

=== Feature glossary ===
Reading guide. The protein is described through the following features:

Foldseek 3Di. A 3Di character summarizes, for each residue, the relative orientation of the Cα frame of its nearest spatial neighbor. Because it encodes fold topology rather than chemistry, 3Di alignments detect remote structural similarity that sequence alignment misses.

Contact-map, Ramachandran, and PAE plots. Plot images: a contact map (which residues are close in 3D, as an N×N binary image), a Ramachandran scatter (backbone torsion angles, revealing secondary-structure composition at a glance), and — for AlphaFold structures — a PAE heatmap (pairwise prediction confidence).

Radius of gyration, Cα contacts, bounding box. Radius of gyration (Rg) is the root-mean-square distance of Cα atoms from their centroid — a single number for overall size and compactness. A globular domain of N residues has Rg ≈ 2.2·N^0.38 Å; an extended or disordered chain has a much larger Rg. The Cα contact count is the number of residue pairs whose Cα atoms are within 8 Å and are more than four positions apart in sequence — a standard proxy for tertiary packing density. The bounding box is the smallest axis-aligned box enclosing all Cα atoms.

Secondary structure (8-state, DSSP). Eight-state secondary structure (DSSP): H is the canonical α-helix, G the tighter 3₁₀-helix, I the wider π-helix; E/B are β-structure, T and S are turns and bends, and '-' is everything else. DSSP derives these from the pattern of main-chain N–H···O=C hydrogen bonds, not from the sequence.

B-factor. B-factor (Debye–Waller factor) reflects atomic displacement in the crystal lattice. It is an experimental observable (units Å²), not a prediction; low values mean the atom is pinned down, high values mean it moves or is heterogeneous across the crystal.

pLDDT. pLDDT is the predicted lDDT-Cα score: AlphaFold's confidence that the local environment of each residue (all inter-atomic distances within 15 Å) is correctly placed. It is a per-residue number between 0 and 100, with higher meaning more reliable.

Nearest PDB structures. Nearest PDB neighbors are the top structural matches found b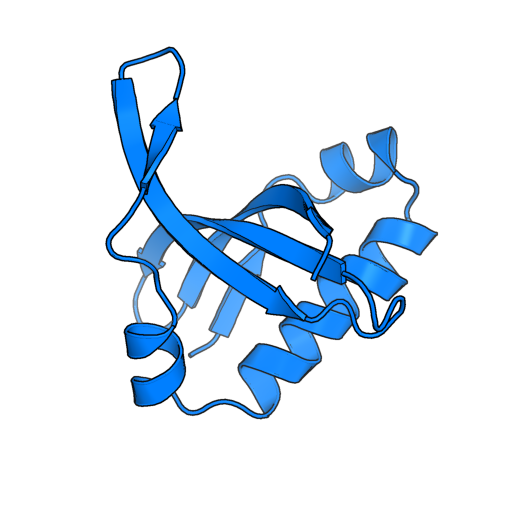y Foldseek when searching this structure against the entire Protein Data Bank. Each hit reports a TM-score (0 to 1; >0.5 almost always implies the same fold) and an E-value. These are *structural* homologs — they may share no detectable sequence similarity.

Solvent-accessible surface area. Accessible surface area quantifies burial. A residue with SASA near zero is packed into the hydrophobic core; one with SASA >100 Å² sits on the surface. Computed here via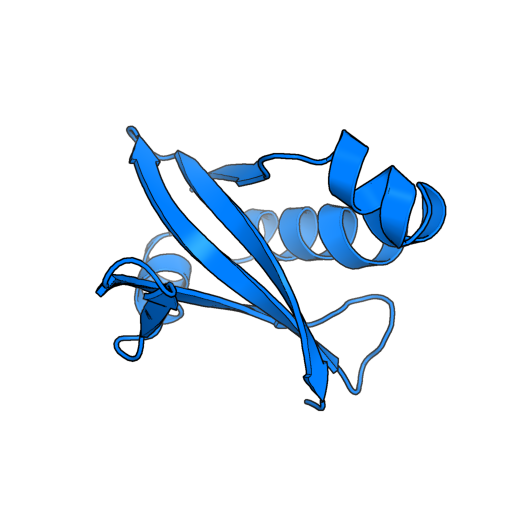 the Shrake–Rupley numerical algorithm with a 1.4 Å probe.

Rendered structure images. Structure images are PyMOL renders from six orthogonal camera directions. Cartoon representation draws helices as coils and strands as arrows; sticks shows the backbone as bonds; surface shows the solvent-excluded envelope. Rainbow coloring maps sequence position to hue (blue→red, N→C); chain coloring assigns a distinct color per polypeptide.

Backbone torsions (φ/ψ). φ (phi) and ψ (psi) are the two rotatable backbone dihedrals per residue: φ is the C(i-1)–N–Cα–C torsion, ψ is the N–Cα–C–N(i+1) torsion, both in degrees on (−180°, 180°]. α-helical residues cluster near (−60°, −45°); β-strand residues near (−120°, +130°). A Ramachandran plot is simply a scatter of (φ, ψ) for every residue.

Predicted aligned error. Predicted Aligned Error (PAE) is an AlphaFold confidence matrix: entry (i, j) is the expected error in the position of residue j, in ångströms, when the prediction is superimposed on the true structure at residue i. Low PAE within a block of residues means that block is internally rigid and well-predicted; high PAE between two blocks means their relative placement is uncertain even if each block individually is confident.

mmCIF coordinates. Structure coordinates are given as an mmCIF _atom_site loop: one row per atom with element, residue name, chain id, sequence number, and x/y/z position in Å. Only the four main-chain atoms per residue are included here; side chains are omitted to keep the record compact.

InterPro / GO / CATH / organism. Database cross-references. InterPro integrates a dozen domain/family signature databases into unified entries with residue-range hits. GO terms attach function/process/location labels with evidence codes. CATH codes position the fold in a four-level structural taxonomy. Organism is the NCBI-taxonomy species name.

Secondary structure (3-state, P-SEA). SS3 is a coarse helix/strand/coil call (letters a/b/c) made by the P-SEA algorithm from inter-Cα distances and dihedrals. It is less detailed than DSSP but needs only Cα positions.

Sequence. Sequence gives the chain of amino acids in standard one-letter code (A=alanine, C=cysteine, …, Y=tyrosine), read N→C. It is the only feature that is directly encoded by the gene; all structural features are derived from the folded form of this sequence.